Protein AF-A0A957IVG7-F1 (afdb_monomer_lite)

Structure (mmCIF, N/CA/C/O backbone):
data_AF-A0A957IVG7-F1
#
_entry.id   AF-A0A957IVG7-F1
#
loop_
_atom_site.group_PDB
_atom_site.id
_atom_site.type_symbol
_atom_site.label_atom_id
_atom_site.label_alt_id
_atom_site.label_comp_id
_atom_site.label_asym_id
_atom_site.label_entity_id
_atom_site.label_seq_id
_atom_site.pdbx_PDB_ins_code
_atom_site.Cartn_x
_atom_site.Cartn_y
_atom_site.Cartn_z
_atom_site.occupancy
_atom_site.B_iso_or_equiv
_atom_site.auth_seq_id
_atom_site.auth_comp_id
_atom_site.auth_asym_id
_atom_site.auth_atom_id
_atom_site.pdbx_PDB_model_num
ATOM 1 N N . MET A 1 1 ? 28.901 49.820 68.610 1.00 35.00 1 MET A N 1
ATOM 2 C CA . MET A 1 1 ? 27.852 50.268 67.668 1.00 35.00 1 MET A CA 1
ATOM 3 C C . MET A 1 1 ? 27.039 49.042 67.244 1.00 35.00 1 MET A C 1
ATOM 5 O O . MET A 1 1 ? 27.592 48.169 66.604 1.00 35.00 1 MET A O 1
ATOM 9 N N . ARG A 1 2 ? 25.798 48.962 67.757 1.00 32.66 2 ARG A N 1
ATOM 10 C CA . ARG A 1 2 ? 24.637 48.073 67.484 1.00 32.66 2 ARG A CA 1
ATOM 11 C C . ARG A 1 2 ? 24.812 46.578 67.113 1.00 32.66 2 ARG A C 1
ATOM 13 O O . ARG A 1 2 ? 25.245 46.220 66.030 1.00 32.66 2 ARG A O 1
ATOM 20 N N . VAL A 1 3 ? 24.283 45.747 68.019 1.00 34.03 3 VAL A N 1
ATOM 21 C CA . VAL A 1 3 ? 23.785 44.361 67.875 1.00 34.03 3 VAL A CA 1
ATOM 22 C C . VAL A 1 3 ? 22.553 44.309 66.951 1.00 34.03 3 VAL A C 1
ATOM 24 O O . VAL A 1 3 ? 21.752 45.237 67.027 1.00 34.03 3 VAL A O 1
ATOM 27 N N . LEU A 1 4 ? 22.345 43.225 66.179 1.00 26.59 4 LEU A N 1
ATOM 28 C CA . LEU A 1 4 ? 21.033 42.551 66.018 1.00 26.59 4 LEU A CA 1
ATOM 29 C C . LEU A 1 4 ? 21.149 41.193 65.282 1.00 26.59 4 LEU A C 1
ATOM 31 O O . LEU A 1 4 ? 21.690 41.115 64.184 1.00 26.59 4 LEU A O 1
ATOM 35 N N . ALA A 1 5 ? 20.602 40.130 65.882 1.00 37.56 5 ALA A N 1
ATOM 36 C CA . ALA A 1 5 ? 20.421 38.802 65.285 1.00 37.56 5 ALA A CA 1
ATOM 37 C C . ALA A 1 5 ? 19.159 38.755 64.398 1.00 37.56 5 ALA A C 1
ATOM 39 O O . ALA A 1 5 ? 18.157 39.380 64.752 1.00 37.56 5 ALA A O 1
ATOM 40 N N . LEU A 1 6 ? 19.153 37.966 63.311 1.00 28.28 6 LEU A N 1
ATOM 41 C CA . LEU A 1 6 ? 17.948 37.725 62.501 1.00 28.28 6 LEU A CA 1
ATOM 42 C C . LEU A 1 6 ? 17.566 36.236 62.446 1.00 28.28 6 LEU A C 1
ATOM 44 O O . LEU A 1 6 ? 18.402 35.351 62.284 1.00 28.28 6 LEU A O 1
ATOM 48 N N . ARG A 1 7 ? 16.269 35.997 62.655 1.00 36.50 7 ARG A N 1
ATOM 49 C CA . ARG A 1 7 ? 15.604 34.725 62.971 1.00 36.50 7 ARG A CA 1
ATOM 50 C C . ARG A 1 7 ? 15.321 33.886 61.714 1.00 36.50 7 ARG A C 1
ATOM 52 O O . ARG A 1 7 ? 15.121 34.433 60.636 1.00 36.50 7 ARG A O 1
ATOM 59 N N . LYS A 1 8 ? 15.219 32.557 61.876 1.00 33.34 8 LYS A N 1
ATOM 60 C CA . LYS A 1 8 ? 14.648 31.647 60.864 1.00 33.34 8 LYS A CA 1
ATOM 61 C C . LYS A 1 8 ? 13.175 31.994 60.633 1.00 33.34 8 LYS A C 1
ATOM 63 O O . LYS A 1 8 ? 12.371 31.857 61.552 1.00 33.34 8 LYS A O 1
ATOM 68 N N . THR A 1 9 ? 12.824 32.320 59.395 1.00 37.66 9 THR A N 1
ATOM 69 C CA . THR A 1 9 ? 11.434 32.408 58.936 1.00 37.66 9 THR A CA 1
ATOM 70 C C . THR A 1 9 ? 11.265 31.412 57.794 1.00 37.66 9 THR A C 1
ATOM 72 O O . THR A 1 9 ? 11.908 31.546 56.756 1.00 37.66 9 THR A O 1
ATOM 75 N N . LYS A 1 10 ? 10.443 30.374 57.990 1.00 37.12 10 LYS A N 1
ATOM 76 C CA . LYS A 1 10 ? 10.011 29.495 56.896 1.00 37.12 10 LYS A CA 1
ATOM 77 C C . LYS A 1 10 ? 9.044 30.300 56.028 1.00 37.12 10 LYS A C 1
ATOM 79 O O . LYS A 1 10 ? 7.976 30.662 56.512 1.00 37.12 10 LYS A O 1
ATOM 84 N N . GLN A 1 11 ? 9.419 30.596 54.787 1.00 41.03 11 GLN A N 1
ATOM 85 C CA . GLN A 1 11 ? 8.478 31.104 53.794 1.00 41.03 11 GLN A CA 1
ATOM 86 C C . GLN A 1 11 ? 7.996 29.945 52.931 1.00 41.03 11 GLN A C 1
ATOM 88 O O . GLN A 1 11 ? 8.744 29.371 52.145 1.00 41.03 11 GLN A O 1
ATOM 93 N N . THR A 1 12 ? 6.734 29.585 53.130 1.00 49.34 12 THR A N 1
ATOM 94 C CA . THR A 1 12 ? 5.954 28.757 52.217 1.00 49.34 12 THR A CA 1
ATOM 95 C C . THR A 1 12 ? 5.629 29.639 51.012 1.00 49.34 12 THR A C 1
ATOM 97 O O . THR A 1 12 ? 4.796 30.536 51.124 1.00 49.34 12 THR A O 1
ATOM 100 N N . ILE A 1 13 ? 6.328 29.450 49.891 1.00 52.75 13 ILE A N 1
ATOM 101 C CA . ILE A 1 13 ? 6.032 30.149 48.633 1.00 52.75 13 ILE A CA 1
ATOM 102 C C . ILE A 1 13 ? 5.248 29.199 47.733 1.00 52.75 13 ILE A C 1
ATOM 104 O O . ILE A 1 13 ? 5.601 28.033 47.566 1.00 52.75 13 ILE A O 1
ATOM 108 N N . GLY A 1 14 ? 4.124 29.726 47.256 1.00 37.84 14 GLY A N 1
ATOM 109 C CA . GLY A 1 14 ? 3.011 29.010 46.667 1.00 37.84 14 GLY A CA 1
ATOM 110 C C . GLY A 1 14 ? 3.291 28.351 45.319 1.00 37.84 14 GLY A C 1
ATOM 111 O O . GLY A 1 14 ? 4.048 28.837 44.483 1.00 37.84 14 GLY A O 1
ATOM 112 N N . LEU A 1 15 ? 2.566 27.252 45.131 1.00 47.12 15 LEU A N 1
ATOM 113 C CA . LEU A 1 15 ? 2.282 26.539 43.890 1.00 47.12 15 LEU A CA 1
ATOM 114 C C . LEU A 1 15 ? 1.481 27.417 42.911 1.00 47.12 15 LEU A C 1
ATOM 116 O O . LEU A 1 15 ? 0.287 27.211 42.745 1.00 47.12 15 LEU A O 1
ATOM 120 N N . ILE A 1 16 ? 2.103 28.399 42.257 1.00 48.44 16 ILE A N 1
ATOM 121 C CA . ILE A 1 16 ? 1.531 29.050 41.063 1.00 48.44 16 ILE A CA 1
ATOM 122 C C . ILE A 1 16 ? 2.689 29.411 40.126 1.00 48.44 16 ILE A C 1
ATOM 1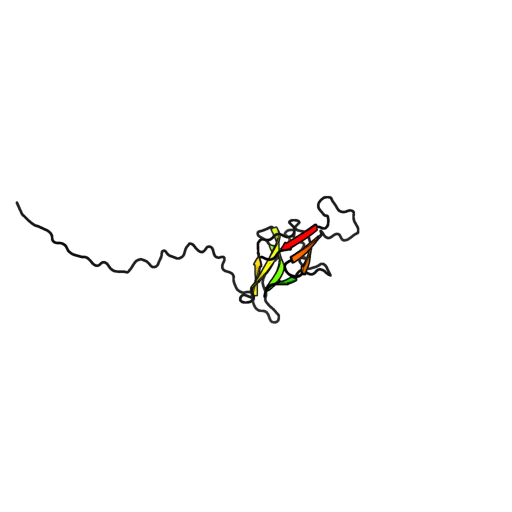24 O O . ILE A 1 16 ? 3.262 30.490 40.224 1.00 48.44 16 ILE A O 1
ATOM 128 N N . GLY A 1 17 ? 3.083 28.487 39.246 1.00 37.19 17 GLY A N 1
ATOM 129 C CA . GLY A 1 17 ? 4.153 28.768 38.280 1.00 37.19 17 GLY A CA 1
ATOM 130 C C . GLY A 1 17 ? 4.746 27.577 37.533 1.00 37.19 17 GLY A C 1
ATOM 131 O O . GLY A 1 17 ? 5.887 27.665 37.097 1.00 37.19 17 GLY A O 1
ATOM 132 N N . LEU A 1 18 ? 4.026 26.458 37.387 1.00 41.78 18 LEU A N 1
ATOM 133 C CA . LEU A 1 18 ? 4.525 25.307 36.626 1.00 41.78 18 LEU A CA 1
ATOM 134 C C . LEU A 1 18 ? 3.401 24.588 35.859 1.00 41.78 18 LEU A C 1
ATOM 136 O O . LEU A 1 18 ? 3.125 23.420 36.094 1.00 41.78 18 LEU A O 1
ATOM 140 N N . LEU A 1 19 ? 2.720 25.295 34.953 1.00 41.44 19 LEU A N 1
ATOM 141 C CA . LEU A 1 19 ? 1.752 24.686 34.020 1.00 41.44 19 LEU A CA 1
ATOM 142 C C . LEU A 1 19 ? 1.969 25.093 32.551 1.00 41.44 19 LEU A C 1
ATOM 144 O O . LEU A 1 19 ? 1.082 24.914 31.727 1.00 41.44 19 LEU A O 1
ATOM 148 N N . LEU A 1 20 ? 3.149 25.614 32.192 1.00 45.62 20 LEU A N 1
AT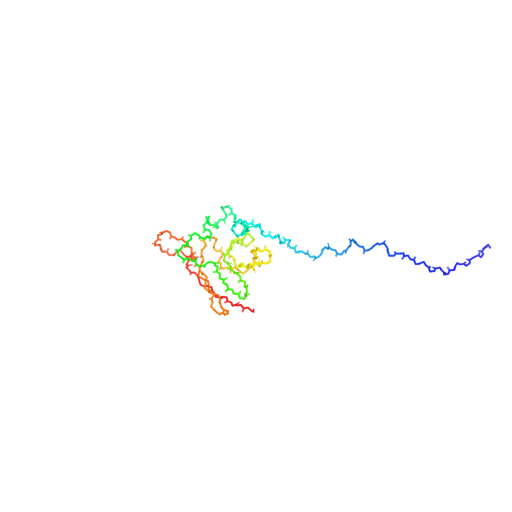OM 149 C CA . LEU A 1 20 ? 3.436 26.098 30.828 1.00 45.62 20 LEU A CA 1
ATOM 150 C C . LEU A 1 20 ? 4.711 25.518 30.188 1.00 45.62 20 LEU A C 1
ATOM 152 O O . LEU A 1 20 ? 5.199 26.059 29.205 1.00 45.62 20 LEU A O 1
ATOM 156 N N . ALA A 1 21 ? 5.258 24.412 30.703 1.00 45.12 21 ALA A N 1
ATOM 157 C CA . ALA A 1 21 ? 6.524 23.855 30.201 1.00 45.12 21 ALA A CA 1
ATOM 158 C C . ALA A 1 21 ? 6.507 22.328 30.006 1.00 45.12 21 ALA A C 1
ATOM 160 O O . ALA A 1 21 ? 7.525 21.668 30.187 1.00 45.12 21 ALA A O 1
ATOM 161 N N . GLY A 1 22 ? 5.347 21.751 29.672 1.00 44.00 22 GLY A N 1
ATOM 162 C CA . GLY A 1 22 ? 5.167 20.294 29.626 1.00 44.00 22 GLY A CA 1
ATOM 163 C C . GLY A 1 22 ? 4.497 19.738 28.373 1.00 44.00 22 GLY A C 1
ATOM 164 O O . GLY A 1 22 ? 3.985 18.633 28.440 1.00 44.00 22 GLY A O 1
ATOM 165 N N . TRP A 1 23 ? 4.447 20.476 27.262 1.00 50.72 23 TRP A N 1
ATOM 166 C CA . TRP A 1 23 ? 3.861 19.998 26.000 1.00 50.72 23 TRP A CA 1
ATOM 167 C C . TRP A 1 23 ? 4.682 20.508 24.811 1.00 50.72 23 TRP A C 1
ATOM 169 O O . TRP A 1 23 ? 4.241 21.376 24.068 1.00 50.72 23 TRP A O 1
ATOM 179 N N . LEU A 1 24 ? 5.918 20.029 24.647 1.00 46.78 24 LEU A N 1
ATOM 180 C CA . LEU A 1 24 ? 6.675 20.305 23.416 1.00 46.78 24 LEU A CA 1
ATOM 181 C C . LEU A 1 24 ? 7.592 19.157 22.980 1.00 46.78 24 LEU A C 1
ATOM 183 O O . LEU A 1 24 ? 8.623 19.398 22.365 1.00 46.78 24 LEU A O 1
ATOM 187 N N . LEU A 1 25 ? 7.243 17.904 23.293 1.00 48.41 25 LEU A N 1
ATOM 188 C CA . LEU A 1 25 ? 8.042 16.745 22.861 1.00 48.41 25 LEU A CA 1
ATOM 189 C C . LEU A 1 25 ? 7.245 15.595 22.235 1.00 48.41 25 LEU A C 1
ATOM 191 O O . LEU A 1 25 ? 7.822 14.555 21.935 1.00 48.41 25 LEU A O 1
ATOM 195 N N . THR A 1 26 ? 5.959 15.771 21.935 1.00 47.50 26 THR A N 1
ATOM 196 C CA . THR A 1 26 ? 5.263 14.848 21.030 1.00 47.50 26 THR A CA 1
ATOM 197 C C . THR A 1 26 ? 5.207 15.474 19.646 1.00 47.50 26 THR A C 1
ATOM 199 O O . THR A 1 26 ? 4.275 16.209 19.332 1.00 47.50 26 THR A O 1
ATOM 202 N N . GLY A 1 27 ? 6.200 15.172 18.809 1.00 46.22 27 GLY A N 1
ATOM 203 C CA . GLY A 1 27 ? 6.161 15.394 17.357 1.00 46.22 27 GLY A CA 1
ATOM 204 C C . GLY A 1 27 ? 5.118 14.514 16.656 1.00 46.22 27 GLY A C 1
ATOM 205 O O . GLY A 1 27 ? 5.396 13.946 15.606 1.00 46.22 27 GLY A O 1
ATOM 206 N N . GLY A 1 28 ? 3.943 14.339 17.263 1.00 48.47 28 GLY A N 1
ATOM 207 C CA . GLY A 1 28 ? 2.828 13.647 16.648 1.00 48.47 28 GLY A CA 1
ATOM 208 C C . GLY A 1 28 ? 2.287 14.522 15.531 1.00 48.47 28 GLY A C 1
ATOM 209 O O . GLY A 1 28 ? 1.801 15.624 15.780 1.00 48.47 28 GLY A O 1
ATOM 210 N N . THR A 1 29 ? 2.376 14.045 14.295 1.00 54.94 29 THR A N 1
ATOM 211 C CA . THR A 1 29 ? 1.569 14.586 13.205 1.00 54.94 29 THR A CA 1
ATOM 212 C C . THR A 1 29 ? 0.106 14.460 13.612 1.00 54.94 29 THR A C 1
ATOM 214 O O . THR A 1 29 ? -0.352 13.354 13.901 1.00 54.94 29 THR A O 1
ATOM 217 N N . ALA A 1 30 ? -0.622 15.576 13.675 1.00 58.44 30 ALA A N 1
ATOM 218 C CA . ALA A 1 30 ? -2.065 15.530 13.861 1.00 58.44 30 ALA A CA 1
ATOM 219 C C . ALA A 1 30 ? -2.668 14.746 12.685 1.00 58.44 30 ALA A C 1
ATOM 221 O O . ALA A 1 30 ? -2.599 15.194 11.541 1.00 58.44 30 ALA A O 1
ATOM 222 N N . VAL A 1 31 ? -3.200 13.556 12.962 1.00 62.66 31 VAL A N 1
ATOM 223 C CA . VAL A 1 31 ? -3.972 12.785 11.986 1.00 62.66 31 VAL A CA 1
ATOM 224 C C . VAL A 1 31 ? -5.405 13.291 12.080 1.00 62.66 31 VAL A C 1
ATOM 226 O O . VAL A 1 31 ? -6.081 13.080 13.087 1.00 62.66 31 VAL A O 1
ATOM 229 N N . PHE A 1 32 ? -5.847 14.029 11.067 1.00 77.38 32 PHE A N 1
ATOM 230 C CA . PHE A 1 32 ? -7.240 14.456 10.963 1.00 77.38 32 PHE A CA 1
ATOM 231 C C . PHE A 1 32 ? -8.077 13.294 10.447 1.00 77.38 32 PHE A C 1
ATOM 233 O O . PHE A 1 32 ? -7.661 12.638 9.501 1.00 77.38 32 PHE A O 1
ATOM 240 N N . ALA A 1 33 ? -9.245 13.055 11.045 1.00 86.69 33 ALA A N 1
ATOM 241 C CA . ALA A 1 33 ? -10.184 12.069 10.523 1.00 86.69 33 ALA A CA 1
ATOM 242 C C . ALA A 1 33 ? -10.577 12.401 9.075 1.00 86.69 33 ALA A C 1
ATOM 244 O O . ALA A 1 33 ? -10.664 13.574 8.696 1.00 86.69 33 ALA A O 1
ATOM 245 N N . ALA A 1 34 ? -10.828 11.363 8.283 1.00 91.75 34 ALA A N 1
ATOM 246 C CA . ALA A 1 34 ? -11.287 11.515 6.915 1.00 91.75 34 ALA A CA 1
ATOM 247 C C . ALA A 1 34 ? -12.660 12.192 6.863 1.00 91.75 34 ALA A C 1
ATOM 249 O O . ALA A 1 34 ? -13.461 12.105 7.797 1.00 91.75 34 ALA A O 1
ATOM 250 N N . THR A 1 35 ? -12.948 12.862 5.748 1.00 92.50 35 THR A N 1
ATOM 251 C CA . THR A 1 35 ? -14.222 13.566 5.572 1.00 92.50 35 THR A CA 1
ATOM 252 C C . THR A 1 35 ? -15.295 12.572 5.124 1.00 92.50 35 THR A C 1
ATOM 254 O O . THR A 1 35 ? -15.152 12.001 4.045 1.00 92.50 35 THR A O 1
ATOM 257 N N . PRO A 1 36 ? -16.376 12.342 5.888 1.00 92.62 36 PRO A N 1
ATOM 258 C CA . PRO A 1 36 ? -17.446 11.445 5.457 1.00 92.62 36 PRO A CA 1
ATOM 259 C C . PRO A 1 36 ? -18.149 11.978 4.201 1.00 92.62 36 PRO A C 1
ATOM 261 O O . PRO A 1 36 ? -18.392 13.180 4.085 1.00 92.62 36 PRO A O 1
ATOM 264 N N . LEU A 1 37 ? 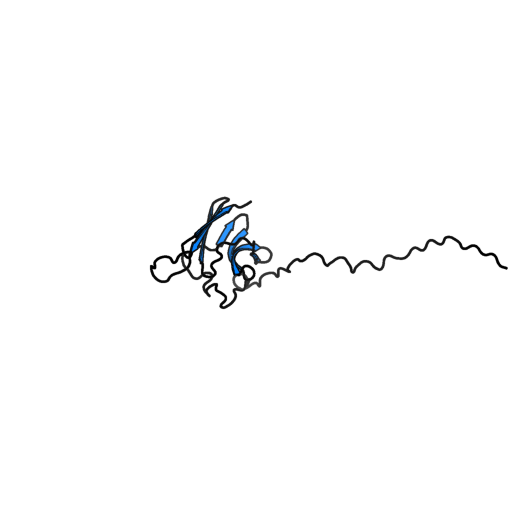-18.502 11.082 3.282 1.00 92.69 37 LEU A N 1
ATOM 265 C CA . LEU A 1 37 ? -19.323 11.355 2.100 1.00 92.69 37 LEU A CA 1
ATOM 266 C C . LEU A 1 37 ? -20.634 10.555 2.172 1.00 92.69 37 LEU A C 1
ATOM 268 O O . LEU A 1 37 ? -20.810 9.720 3.055 1.00 92.69 37 LEU A O 1
ATOM 272 N N . ASP A 1 38 ? -21.539 10.776 1.212 1.00 93.81 38 ASP A N 1
ATOM 273 C CA . ASP A 1 38 ? -22.766 9.971 1.062 1.00 93.81 38 ASP A CA 1
ATOM 274 C C . ASP A 1 38 ? -22.453 8.468 0.912 1.00 93.81 38 ASP A C 1
ATOM 276 O O . ASP A 1 38 ? -23.122 7.612 1.485 1.00 93.81 38 ASP A O 1
ATOM 280 N N . ALA A 1 39 ? -21.354 8.152 0.218 1.00 90.31 39 ALA A N 1
ATOM 281 C CA . ALA A 1 39 ? -20.771 6.820 0.170 1.00 90.31 39 ALA A CA 1
ATOM 282 C C . ALA A 1 39 ? -19.262 6.885 0.451 1.00 90.31 39 ALA A C 1
ATOM 284 O O . ALA A 1 39 ? -18.479 7.351 -0.379 1.00 90.31 39 ALA A O 1
ATOM 285 N N . GLY A 1 40 ? -18.857 6.375 1.615 1.00 90.38 40 GLY A N 1
ATOM 286 C CA . GLY A 1 40 ? -17.455 6.255 2.013 1.00 90.38 40 GLY A CA 1
ATOM 287 C C . GLY A 1 40 ? -16.873 7.525 2.633 1.00 90.38 40 GLY A C 1
ATOM 288 O O . GLY A 1 40 ? -17.587 8.355 3.191 1.00 90.38 40 GLY A O 1
ATOM 289 N N . PHE A 1 41 ? -15.550 7.646 2.561 1.00 92.31 41 PHE A N 1
ATOM 290 C CA . PHE A 1 41 ? -14.792 8.730 3.176 1.00 92.31 41 PHE A CA 1
ATOM 291 C C . PHE A 1 41 ? -13.830 9.322 2.152 1.00 92.31 41 PHE A C 1
ATOM 293 O O . PHE A 1 41 ? -13.120 8.596 1.456 1.00 92.31 41 PHE A O 1
ATOM 300 N N . PHE A 1 42 ? -13.819 10.647 2.057 1.00 87.19 42 PHE A N 1
ATOM 301 C CA . PHE A 1 42 ? -12.801 11.381 1.334 1.00 87.19 42 PHE A CA 1
ATOM 302 C C . PHE A 1 42 ? -11.560 11.500 2.216 1.00 87.19 42 PHE A C 1
ATOM 304 O O . PHE A 1 42 ? -11.551 12.209 3.227 1.00 87.19 42 PHE A O 1
ATOM 311 N N . ASP A 1 43 ? -10.521 10.793 1.800 1.00 82.44 43 ASP A N 1
ATOM 312 C CA . ASP A 1 43 ? -9.173 10.860 2.340 1.00 82.44 43 ASP A CA 1
ATOM 313 C C . ASP A 1 43 ? -8.172 10.753 1.187 1.00 82.44 43 ASP A C 1
ATOM 315 O O . ASP A 1 43 ? -8.509 10.283 0.098 1.00 82.44 43 ASP A O 1
ATOM 319 N N . PHE A 1 44 ? -6.927 11.115 1.483 1.00 75.62 44 PHE A N 1
ATOM 320 C CA . PHE A 1 44 ? -5.759 10.947 0.636 1.00 75.62 44 PHE A CA 1
ATOM 321 C C . PHE A 1 44 ? -5.713 11.900 -0.565 1.00 75.62 44 PHE A C 1
ATOM 323 O O . PHE A 1 44 ? -6.681 12.128 -1.284 1.00 75.62 44 PHE A O 1
ATOM 330 N N . THR A 1 45 ? -4.542 12.489 -0.804 1.00 74.69 45 THR A N 1
ATOM 331 C CA . THR A 1 45 ? -4.305 13.356 -1.965 1.00 74.69 45 THR A CA 1
ATOM 332 C C . THR A 1 45 ? -3.176 12.778 -2.792 1.00 74.69 45 THR A C 1
ATOM 334 O O . THR A 1 45 ? -2.069 12.570 -2.297 1.00 74.69 45 THR A O 1
ATOM 337 N N . TYR A 1 46 ? -3.454 12.562 -4.073 1.00 73.31 46 TYR A N 1
ATOM 338 C CA . TYR A 1 46 ? -2.442 12.184 -5.044 1.00 73.31 46 TYR A CA 1
ATOM 339 C C . TYR A 1 46 ? -1.913 13.452 -5.717 1.00 73.31 46 TYR A C 1
ATOM 341 O O . TYR A 1 46 ? -2.707 14.256 -6.212 1.00 73.31 46 TYR A O 1
ATOM 349 N N . PRO A 1 47 ? -0.595 13.679 -5.728 1.00 63.97 47 PRO A N 1
ATOM 350 C CA . PRO A 1 47 ? -0.032 14.831 -6.412 1.00 63.97 47 PRO A CA 1
ATOM 351 C C . PRO A 1 47 ? -0.333 14.775 -7.916 1.00 63.97 47 PRO A C 1
ATOM 353 O O . PRO A 1 47 ? -0.096 13.772 -8.588 1.00 63.97 47 PRO A O 1
ATOM 356 N N . SER A 1 48 ? -0.837 15.881 -8.463 1.00 59.56 48 SER A N 1
ATOM 357 C CA . SER A 1 48 ? -1.008 16.035 -9.905 1.0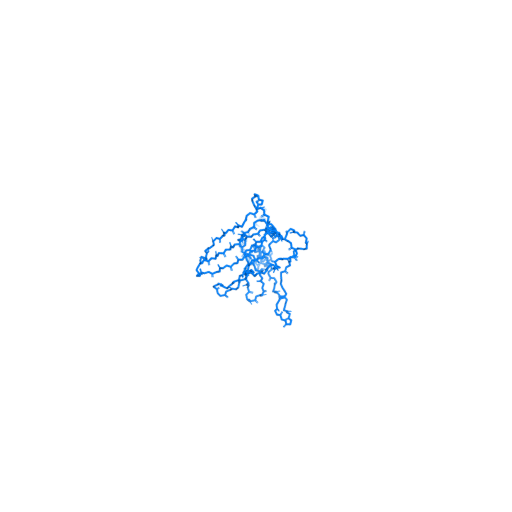0 59.56 48 SER A CA 1
ATOM 358 C C . SER A 1 48 ? 0.361 16.143 -10.583 1.00 59.56 48 SER A C 1
ATOM 360 O O . SER A 1 48 ? 1.141 17.037 -10.256 1.00 59.56 48 SER A O 1
ATOM 362 N N . GLY A 1 49 ? 0.653 15.265 -11.544 1.00 54.34 49 GLY A N 1
ATOM 363 C CA . GLY A 1 49 ? 1.815 15.404 -12.431 1.00 54.34 49 GLY A CA 1
ATOM 364 C C . GLY A 1 49 ? 3.179 15.022 -11.842 1.00 54.34 49 GLY A C 1
ATOM 365 O O . GLY A 1 49 ? 4.192 15.239 -12.501 1.00 54.34 49 GLY A O 1
ATOM 366 N N . THR A 1 50 ? 3.259 14.425 -10.648 1.00 49.69 50 THR A N 1
ATOM 367 C CA . THR A 1 50 ? 4.546 13.979 -10.079 1.00 49.69 50 THR A CA 1
ATOM 368 C C . THR A 1 50 ? 4.837 12.509 -10.369 1.00 49.69 50 THR A C 1
ATOM 370 O O . THR A 1 50 ? 4.870 11.717 -9.441 1.00 49.69 50 THR A O 1
ATOM 373 N N . GLY A 1 51 ? 5.095 12.118 -11.617 1.00 48.44 51 GLY A N 1
ATOM 374 C CA . GLY A 1 51 ? 5.728 10.825 -11.961 1.00 48.44 51 GLY A CA 1
ATOM 375 C C . GLY A 1 51 ? 4.951 9.528 -11.657 1.00 48.44 51 GLY A C 1
ATOM 376 O O . GLY A 1 51 ? 5.108 8.567 -12.401 1.00 48.44 51 GLY A O 1
ATOM 377 N N . GLY A 1 52 ? 4.100 9.494 -10.631 1.00 51.94 52 GLY A N 1
ATOM 378 C CA . GLY A 1 52 ? 2.951 8.621 -10.518 1.00 51.94 52 GLY A CA 1
ATOM 379 C C . GLY A 1 52 ? 1.963 9.102 -11.558 1.00 51.94 52 GLY A C 1
ATOM 380 O O . GLY A 1 52 ? 1.342 10.155 -11.410 1.00 51.94 52 GLY A O 1
ATOM 381 N N . ASN A 1 53 ? 1.923 8.384 -12.674 1.00 52.31 53 ASN A N 1
ATOM 382 C CA . ASN A 1 53 ? 0.949 8.559 -13.739 1.00 52.31 53 ASN A CA 1
ATOM 383 C C . ASN A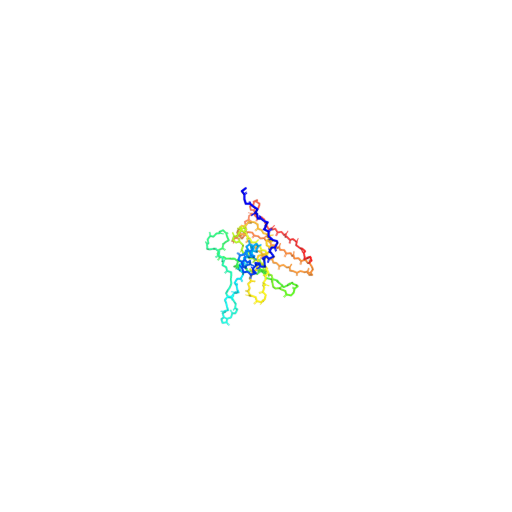 1 53 ? -0.444 8.810 -13.120 1.00 52.31 53 ASN A C 1
ATOM 385 O O . ASN A 1 53 ? -0.742 8.221 -12.081 1.00 52.31 53 ASN A O 1
ATOM 389 N N . GLY A 1 54 ? -1.274 9.684 -13.708 1.00 54.00 54 GLY A N 1
ATOM 390 C CA . GLY A 1 54 ? -2.605 10.099 -13.205 1.00 54.00 54 GLY A CA 1
ATOM 391 C C . GLY A 1 54 ? -3.657 8.978 -13.231 1.00 54.00 54 GLY A C 1
ATOM 392 O O . GLY A 1 54 ? -4.778 9.149 -13.689 1.00 54.00 54 GLY A O 1
ATOM 393 N N . SER A 1 55 ? -3.238 7.790 -12.835 1.00 65.62 55 SER A N 1
ATOM 394 C CA . SER A 1 55 ? -3.741 6.464 -13.142 1.00 65.62 55 SER A CA 1
ATOM 395 C C . SER A 1 55 ? -3.278 5.499 -12.040 1.00 65.62 55 SER A C 1
ATOM 397 O O . SER A 1 55 ? -2.957 4.346 -12.299 1.00 65.62 55 SER A O 1
ATOM 399 N N . THR A 1 56 ? -3.231 5.981 -10.792 1.00 65.88 56 THR A N 1
ATOM 400 C CA . THR A 1 56 ? -2.754 5.256 -9.597 1.00 65.88 56 THR A CA 1
ATOM 401 C C . THR A 1 56 ? -3.472 3.920 -9.368 1.00 65.88 56 THR A C 1
ATOM 403 O O . THR A 1 56 ? -2.920 3.012 -8.750 1.00 65.88 56 THR A O 1
ATOM 406 N N . THR A 1 57 ? -4.684 3.769 -9.906 1.00 69.31 57 THR A N 1
ATOM 407 C CA . THR A 1 57 ? -5.488 2.537 -9.879 1.00 69.31 57 THR A CA 1
ATOM 408 C C . THR A 1 57 ? -6.001 2.114 -11.265 1.00 69.31 57 THR A C 1
ATOM 410 O O . THR A 1 57 ? -6.955 1.344 -11.350 1.00 69.31 57 THR A O 1
ATOM 413 N N . ALA A 1 58 ? -5.427 2.633 -12.358 1.00 64.69 58 ALA A N 1
ATOM 414 C CA . ALA A 1 58 ? -6.059 2.549 -13.680 1.00 64.69 58 ALA A CA 1
ATOM 415 C C . ALA A 1 58 ? -6.040 1.158 -14.331 1.00 64.69 58 ALA A C 1
ATOM 417 O O . ALA A 1 58 ? -6.979 0.837 -15.062 1.00 64.69 58 ALA A O 1
ATOM 418 N N . GLU A 1 59 ? -5.011 0.342 -14.086 1.00 67.75 59 GLU A N 1
ATOM 419 C CA . GLU A 1 59 ? -4.874 -0.955 -14.759 1.00 67.75 59 GLU A CA 1
ATOM 420 C C . GLU A 1 59 ? -5.749 -2.042 -14.132 1.00 67.75 59 GLU A C 1
ATOM 422 O O . GLU A 1 59 ? -5.874 -2.170 -12.909 1.00 67.75 59 GLU A O 1
ATOM 427 N N . LYS A 1 60 ? -6.367 -2.842 -15.007 1.00 65.06 60 LYS A N 1
ATOM 428 C CA . LYS A 1 60 ? -7.254 -3.949 -14.643 1.00 65.06 60 LYS A CA 1
ATOM 429 C C . LYS A 1 60 ? -6.813 -5.242 -15.339 1.00 65.06 60 LYS A C 1
ATOM 431 O O . LYS A 1 60 ? -6.504 -5.184 -16.528 1.00 65.06 60 LYS A O 1
ATOM 436 N N . PRO A 1 61 ? -6.909 -6.411 -14.674 1.00 74.88 61 PRO A N 1
ATOM 437 C CA . PRO A 1 61 ? -7.341 -6.623 -13.287 1.00 74.88 61 PRO A CA 1
ATOM 438 C C . PRO A 1 61 ? -6.148 -6.718 -12.314 1.00 74.88 61 PRO A C 1
ATOM 440 O O . PRO A 1 61 ? -5.486 -7.746 -12.269 1.00 74.88 61 PRO A O 1
ATOM 443 N N . GLU A 1 62 ? -5.904 -5.683 -11.503 1.00 83.44 62 GLU A N 1
ATOM 444 C CA . GLU A 1 62 ? -4.872 -5.695 -10.449 1.00 83.44 62 GLU A CA 1
ATOM 445 C C . GLU A 1 62 ? -5.496 -5.410 -9.077 1.00 83.44 62 GLU A C 1
ATOM 447 O O . GLU A 1 62 ? -6.226 -4.427 -8.908 1.00 83.44 62 GLU A O 1
ATOM 452 N N . SER A 1 63 ? -5.182 -6.233 -8.079 1.00 90.31 63 SER A N 1
ATOM 453 C CA . SER A 1 63 ? -5.602 -6.037 -6.692 1.00 90.31 63 SER A CA 1
ATOM 454 C C . SER A 1 63 ? -4.612 -5.126 -5.975 1.00 90.31 63 SER A C 1
ATOM 456 O O . SER A 1 63 ? -3.433 -5.428 -5.853 1.00 90.31 63 SER A O 1
ATOM 458 N N . LYS A 1 64 ? -5.085 -3.988 -5.466 1.00 89.62 64 LYS A N 1
ATOM 459 C CA . LYS A 1 64 ? -4.250 -3.026 -4.713 1.00 89.62 64 LYS A CA 1
ATOM 460 C C . LYS A 1 64 ? -4.631 -2.912 -3.249 1.00 89.62 64 LYS A C 1
ATOM 462 O O . LYS A 1 64 ? -3.979 -2.174 -2.518 1.00 89.62 64 LYS A O 1
ATOM 467 N N . LEU A 1 65 ? -5.681 -3.620 -2.843 1.00 93.44 65 LEU A N 1
ATOM 468 C CA . LEU A 1 65 ? -6.196 -3.673 -1.485 1.00 93.44 65 LEU A CA 1
ATOM 469 C C . LEU A 1 65 ? -6.250 -5.121 -1.024 1.00 93.44 65 LEU A C 1
ATOM 471 O O . LEU A 1 65 ? -6.605 -6.010 -1.795 1.00 93.44 65 LEU A O 1
ATOM 475 N N . TRP A 1 66 ? -5.950 -5.341 0.247 1.00 95.81 66 TRP A N 1
ATOM 476 C CA . TRP A 1 66 ? -6.084 -6.643 0.883 1.00 95.81 66 TRP A CA 1
ATOM 477 C C . TRP A 1 66 ? -6.435 -6.469 2.361 1.00 95.81 66 TRP A C 1
ATOM 479 O O . TRP A 1 66 ? -6.227 -5.405 2.951 1.00 95.81 66 TRP A O 1
ATOM 489 N N . TYR A 1 67 ? -6.992 -7.516 2.962 1.00 95.00 67 TYR A N 1
ATOM 490 C CA . TYR A 1 67 ? -7.352 -7.529 4.375 1.00 95.00 67 TYR A CA 1
ATOM 491 C C . TYR A 1 67 ? -6.391 -8.431 5.143 1.00 95.00 67 TYR A C 1
ATOM 493 O O . TYR A 1 67 ? -6.148 -9.566 4.737 1.00 95.00 67 TYR A O 1
ATOM 501 N N . HIS A 1 68 ? -5.840 -7.931 6.246 1.00 95.06 68 HIS A N 1
ATOM 502 C CA . HIS A 1 68 ? -4.970 -8.706 7.125 1.00 95.06 68 HIS A CA 1
ATOM 503 C C . HIS A 1 68 ? -5.035 -8.146 8.548 1.00 95.06 68 HIS A C 1
ATOM 505 O O . HIS A 1 68 ? -4.941 -6.931 8.741 1.00 95.06 68 HIS A O 1
ATOM 511 N N . ASP A 1 69 ? -5.178 -9.033 9.535 1.00 92.56 69 ASP A N 1
ATOM 512 C CA . ASP A 1 69 ? -5.184 -8.705 10.969 1.00 92.56 69 ASP A CA 1
ATOM 513 C C . ASP A 1 69 ? -6.127 -7.540 11.340 1.00 92.56 69 ASP A C 1
ATOM 515 O O . ASP A 1 69 ? -5.726 -6.446 11.749 1.00 92.56 69 ASP A O 1
ATOM 519 N N . GLY A 1 70 ? -7.424 -7.732 11.087 1.00 92.75 70 GLY A N 1
ATOM 520 C CA . GLY A 1 70 ? -8.456 -6.766 11.476 1.00 92.75 70 GLY A CA 1
ATOM 521 C C . GLY A 1 70 ? -8.530 -5.502 10.609 1.00 92.75 70 GLY A C 1
ATOM 522 O O . GLY A 1 70 ? -9.452 -4.701 10.769 1.00 92.75 70 GLY A O 1
ATOM 523 N N . SER A 1 71 ? -7.591 -5.306 9.683 1.00 94.75 71 SER A N 1
ATOM 524 C CA . SER A 1 71 ? -7.382 -4.021 9.014 1.00 94.75 71 SER A CA 1
ATOM 525 C C . SER A 1 71 ? -7.331 -4.166 7.498 1.00 94.75 71 SER A C 1
ATOM 527 O O . SER A 1 71 ? -6.838 -5.166 6.971 1.00 94.75 71 SER A O 1
ATOM 529 N N . TRP A 1 72 ? -7.805 -3.138 6.794 1.00 96.06 72 TRP A N 1
ATOM 530 C CA . TRP A 1 72 ? -7.528 -2.989 5.369 1.00 96.06 72 TRP A CA 1
ATOM 531 C C . TRP A 1 72 ? -6.144 -2.395 5.160 1.00 96.06 72 TRP A C 1
ATOM 533 O O . TRP A 1 72 ? -5.700 -1.514 5.898 1.00 96.06 72 TRP A O 1
ATOM 543 N N . TRP A 1 73 ? -5.491 -2.876 4.117 1.00 96.62 73 TRP A N 1
ATOM 544 C CA . TRP A 1 73 ? -4.185 -2.432 3.674 1.00 96.62 73 TRP A CA 1
ATOM 545 C C . TRP A 1 73 ? -4.233 -2.141 2.180 1.00 96.62 73 TRP A C 1
ATOM 547 O O . TRP A 1 73 ? -5.102 -2.659 1.473 1.00 96.62 73 TRP A O 1
ATOM 557 N N . GLY A 1 74 ? -3.307 -1.315 1.706 1.00 94.06 74 GLY A N 1
ATOM 558 C CA . GLY A 1 74 ? -3.275 -0.934 0.305 1.00 94.06 74 GLY A CA 1
ATOM 559 C C . GLY A 1 74 ? -1.920 -0.471 -0.199 1.00 94.06 74 GLY A C 1
ATOM 560 O O . GLY A 1 74 ? -1.077 -0.009 0.570 1.00 94.06 74 GLY A O 1
ATOM 561 N N . VAL A 1 75 ? -1.735 -0.574 -1.513 1.00 92.19 75 VAL A N 1
ATOM 562 C CA . VAL A 1 75 ? -0.634 0.068 -2.239 1.00 92.19 75 VAL A CA 1
ATOM 563 C C . VAL A 1 75 ? -1.061 1.487 -2.596 1.00 92.19 75 VAL A C 1
ATOM 565 O O . VAL A 1 75 ? -2.010 1.675 -3.358 1.00 92.19 75 VAL A O 1
ATOM 568 N N . MET A 1 76 ? -0.384 2.495 -2.047 1.00 89.31 76 MET A N 1
ATOM 569 C CA . MET A 1 76 ? -0.728 3.903 -2.273 1.00 89.31 76 MET A CA 1
ATOM 570 C C . MET A 1 76 ? 0.527 4.749 -2.490 1.00 89.31 76 MET A C 1
ATOM 572 O O . MET A 1 76 ? 1.630 4.376 -2.100 1.00 89.31 76 MET A O 1
ATOM 576 N N . TRP A 1 77 ? 0.362 5.891 -3.156 1.00 86.94 77 TRP A N 1
ATOM 577 C CA . TRP A 1 77 ? 1.459 6.817 -3.422 1.00 86.94 77 TRP A CA 1
ATOM 578 C C . TRP A 1 77 ? 1.862 7.573 -2.155 1.00 86.94 77 TRP A C 1
ATOM 580 O O . TRP A 1 77 ? 1.027 8.228 -1.535 1.00 86.94 77 TRP A O 1
ATOM 590 N N . SER A 1 78 ? 3.151 7.583 -1.825 1.00 86.19 78 SER A N 1
ATOM 591 C CA . SER A 1 78 ? 3.700 8.434 -0.773 1.00 86.19 78 SER A CA 1
ATOM 592 C C . SER A 1 78 ? 4.427 9.632 -1.375 1.00 86.19 78 SER A C 1
ATOM 594 O O . SER A 1 78 ? 5.449 9.495 -2.045 1.00 86.19 78 SER A O 1
ATOM 596 N N . THR A 1 79 ? 3.947 10.840 -1.078 1.00 83.31 79 THR A N 1
ATOM 597 C CA . THR A 1 79 ? 4.609 12.090 -1.491 1.00 83.31 79 THR A CA 1
ATOM 598 C C . THR A 1 79 ? 5.983 12.258 -0.847 1.00 83.31 79 THR A C 1
ATOM 600 O O . THR A 1 79 ? 6.910 12.720 -1.506 1.00 83.31 79 THR A O 1
ATOM 603 N N . SER A 1 80 ? 6.134 11.846 0.415 1.00 83.38 80 SER A N 1
ATOM 604 C CA . SER A 1 80 ? 7.401 11.907 1.147 1.00 83.38 80 SER A CA 1
ATOM 605 C C . SER A 1 80 ? 8.436 10.911 0.626 1.00 83.38 80 SER A C 1
ATOM 607 O O . SER A 1 80 ? 9.613 11.251 0.559 1.00 83.38 80 SER A O 1
ATOM 609 N N . ALA A 1 81 ? 8.014 9.695 0.257 1.00 84.56 81 ALA A N 1
ATOM 610 C CA . ALA A 1 81 ? 8.906 8.677 -0.301 1.00 84.56 81 ALA A CA 1
ATOM 611 C C . ALA A 1 81 ? 9.114 8.836 -1.816 1.00 84.56 81 ALA A C 1
ATOM 613 O O . ALA A 1 81 ? 10.084 8.314 -2.358 1.00 84.56 81 ALA A O 1
ATOM 614 N N . ASN A 1 82 ? 8.236 9.589 -2.491 1.00 83.44 82 ASN A N 1
ATOM 615 C CA . ASN A 1 82 ? 8.229 9.770 -3.943 1.00 83.44 82 ASN A CA 1
ATOM 616 C C . ASN A 1 82 ? 8.128 8.432 -4.702 1.00 83.44 82 ASN A C 1
ATOM 618 O O . ASN A 1 82 ? 8.743 8.270 -5.758 1.00 83.44 82 ASN A O 1
ATOM 622 N N . SER A 1 83 ? 7.385 7.486 -4.124 1.00 85.31 83 SER A N 1
ATOM 623 C CA . SER A 1 83 ? 7.223 6.099 -4.568 1.00 85.31 83 SER A CA 1
ATOM 624 C C . SER A 1 83 ? 5.919 5.498 -4.023 1.00 85.31 83 SER A C 1
ATOM 626 O O . SER A 1 83 ? 5.236 6.116 -3.196 1.00 85.31 83 SER A O 1
ATOM 628 N N . TYR A 1 84 ? 5.562 4.293 -4.481 1.00 88.31 84 TYR A N 1
ATOM 629 C CA . TYR A 1 84 ? 4.447 3.534 -3.911 1.00 88.31 84 TYR A CA 1
ATOM 630 C C . TYR A 1 84 ? 4.878 2.779 -2.651 1.00 88.31 84 TYR A C 1
ATOM 632 O O . TYR A 1 84 ? 5.893 2.075 -2.624 1.00 88.31 84 TYR A O 1
ATOM 640 N N . THR A 1 85 ? 4.068 2.909 -1.605 1.00 92.00 85 THR A N 1
ATOM 641 C CA . THR A 1 85 ? 4.293 2.314 -0.287 1.00 92.00 85 THR A CA 1
ATOM 642 C C . THR A 1 85 ? 3.065 1.546 0.187 1.00 92.00 85 THR A C 1
ATOM 644 O O . THR A 1 85 ? 1.957 1.717 -0.328 1.00 92.00 85 THR A O 1
ATOM 647 N N . ILE A 1 86 ? 3.253 0.702 1.201 1.00 94.88 86 ILE A N 1
ATOM 648 C CA . ILE A 1 86 ? 2.160 0.021 1.897 1.00 94.88 86 ILE A CA 1
ATOM 649 C C . ILE A 1 86 ? 1.514 0.983 2.897 1.00 94.88 86 ILE A C 1
ATOM 651 O O . ILE A 1 86 ? 2.195 1.578 3.738 1.00 94.88 86 ILE A O 1
ATOM 655 N N . HIS A 1 87 ? 0.193 1.102 2.835 1.00 94.81 87 HIS A N 1
ATOM 656 C CA . HIS A 1 87 ? -0.625 1.872 3.764 1.00 94.81 87 HIS A CA 1
ATOM 657 C C . HIS A 1 87 ? -1.587 0.959 4.523 1.00 94.81 87 HIS A C 1
ATOM 659 O O . HIS A 1 87 ? -2.012 -0.076 4.008 1.00 94.81 87 HIS A O 1
ATOM 665 N N . LYS A 1 88 ? -1.947 1.366 5.741 1.00 95.56 88 LYS A N 1
ATOM 666 C CA . LYS A 1 88 ? -2.943 0.706 6.591 1.00 95.56 88 LYS A CA 1
ATOM 667 C C . LYS A 1 88 ? -4.100 1.668 6.858 1.00 95.56 88 LYS A C 1
ATOM 669 O O . LYS A 1 88 ? -3.857 2.819 7.221 1.00 95.56 88 LYS A O 1
ATOM 674 N N . LEU A 1 89 ? -5.334 1.200 6.695 1.00 95.81 89 LEU A N 1
ATOM 675 C CA . LEU A 1 89 ? -6.532 1.953 7.057 1.00 95.81 89 LEU A CA 1
ATOM 676 C C . LEU A 1 89 ? -6.734 1.908 8.575 1.00 95.81 89 LEU A C 1
ATOM 678 O O . LEU A 1 89 ? -6.811 0.828 9.164 1.00 95.81 89 LEU A O 1
ATOM 682 N N . ASP A 1 90 ? -6.868 3.076 9.194 1.00 93.81 90 ASP A N 1
ATOM 683 C CA . ASP A 1 90 ? -7.402 3.201 10.548 1.00 93.81 90 ASP A CA 1
ATOM 684 C C . ASP A 1 90 ? -8.931 3.294 10.470 1.00 93.81 90 ASP A C 1
ATOM 686 O O . ASP A 1 90 ? -9.481 4.233 9.901 1.00 93.81 90 ASP A O 1
ATOM 690 N N . TRP A 1 91 ? -9.629 2.312 11.039 1.00 91.06 91 TRP A N 1
ATOM 691 C CA . TRP A 1 91 ? -11.092 2.264 11.035 1.00 91.06 91 TRP A CA 1
ATOM 692 C C . TRP A 1 91 ? -11.755 3.359 11.877 1.00 91.06 91 TRP A C 1
ATOM 694 O O . TRP A 1 91 ? -12.887 3.739 11.575 1.00 91.06 91 TRP A O 1
ATOM 704 N N . ASN A 1 92 ? -11.084 3.861 12.918 1.00 92.25 92 ASN A N 1
ATOM 705 C CA . ASN A 1 92 ? -11.649 4.860 13.826 1.00 92.25 92 ASN A CA 1
ATOM 706 C C . ASN A 1 92 ? -11.662 6.245 13.183 1.00 92.25 92 ASN A C 1
ATOM 708 O O . ASN A 1 92 ? -12.626 6.992 13.328 1.00 92.25 92 ASN A O 1
ATOM 712 N N . THR A 1 93 ? -10.583 6.584 12.480 1.00 93.25 93 THR A N 1
ATOM 713 C CA . THR A 1 93 ? -10.417 7.883 11.817 1.00 93.25 93 THR A CA 1
ATOM 714 C C . THR A 1 93 ? -10.732 7.831 10.327 1.00 93.25 93 THR A C 1
ATOM 716 O O . THR A 1 93 ? -10.854 8.885 9.710 1.00 93.25 93 THR A O 1
ATOM 719 N N . GLN A 1 94 ? -10.875 6.633 9.754 1.00 93.88 94 GLN A N 1
ATOM 720 C CA . GLN A 1 94 ? -11.094 6.385 8.324 1.00 93.88 94 GLN A CA 1
ATOM 721 C C . GLN A 1 94 ? -9.958 6.908 7.434 1.00 93.88 94 GLN A C 1
ATOM 723 O O . GLN A 1 94 ? -10.168 7.218 6.266 1.00 93.88 94 GLN A O 1
ATOM 728 N N . THR A 1 95 ? -8.743 6.986 7.986 1.00 93.38 95 THR A N 1
ATOM 729 C CA . THR A 1 95 ? -7.556 7.515 7.299 1.00 93.38 95 THR A CA 1
ATOM 730 C C . THR A 1 95 ? -6.564 6.434 6.903 1.00 93.38 95 THR A C 1
ATOM 732 O O . THR A 1 95 ? -6.326 5.494 7.668 1.00 93.38 95 THR A O 1
ATOM 735 N N . TRP A 1 96 ? -5.881 6.625 5.778 1.00 93.12 96 TRP A N 1
ATOM 736 C CA . TRP A 1 96 ? -4.794 5.766 5.316 1.00 93.12 96 TRP A CA 1
ATOM 737 C C . TRP A 1 96 ? -3.431 6.232 5.825 1.00 93.12 96 TRP A C 1
ATOM 739 O O . TRP A 1 96 ? -2.878 7.237 5.381 1.00 93.12 96 TRP A O 1
ATOM 749 N N . SER A 1 97 ? -2.832 5.442 6.712 1.00 92.12 97 SER A N 1
ATOM 750 C CA . SER A 1 97 ? -1.512 5.727 7.277 1.00 92.12 97 SER A CA 1
ATOM 751 C C . SER A 1 97 ? -0.412 5.016 6.496 1.00 92.12 97 SER A C 1
ATOM 753 O O . SER A 1 97 ? -0.461 3.799 6.319 1.00 92.12 97 SER A O 1
ATOM 755 N N .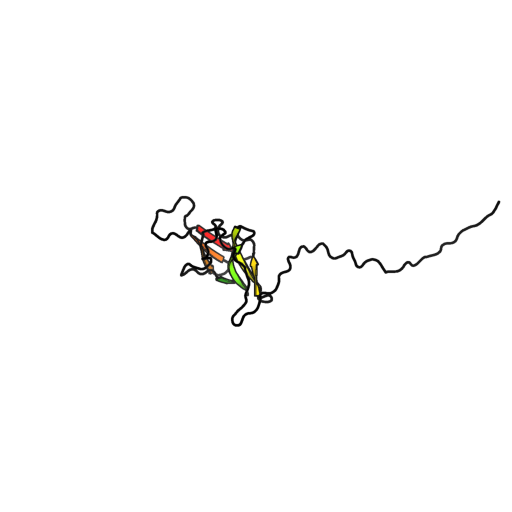 ASN A 1 98 ? 0.601 5.765 6.051 1.00 92.12 98 ASN A N 1
ATOM 756 C CA . ASN A 1 98 ? 1.788 5.191 5.419 1.00 92.12 98 ASN A CA 1
ATOM 757 C C . ASN A 1 98 ? 2.596 4.383 6.445 1.00 92.12 98 ASN A C 1
ATOM 759 O O . ASN A 1 98 ? 2.900 4.886 7.525 1.00 92.12 98 ASN A O 1
ATOM 763 N N . THR A 1 99 ? 2.986 3.160 6.096 1.00 93.69 99 THR A N 1
ATOM 764 C CA . THR A 1 99 ? 3.850 2.322 6.945 1.00 93.69 99 THR A CA 1
ATOM 765 C C . THR A 1 99 ? 5.342 2.536 6.704 1.00 93.69 99 THR A C 1
ATOM 767 O O . THR A 1 99 ? 6.166 2.058 7.478 1.00 93.69 99 THR A O 1
ATOM 770 N N . GLY A 1 100 ? 5.705 3.233 5.624 1.00 92.06 100 GLY A N 1
ATOM 771 C CA . GLY A 1 100 ? 7.088 3.430 5.193 1.00 92.06 100 GLY A CA 1
ATOM 772 C C . GLY A 1 100 ? 7.688 2.236 4.445 1.00 92.06 100 GLY A C 1
ATOM 773 O O . GLY A 1 100 ? 8.816 2.333 3.968 1.00 92.06 100 GLY A O 1
ATOM 774 N N . VAL A 1 101 ? 6.955 1.126 4.301 1.00 93.19 101 VAL A N 1
ATOM 775 C CA . VAL A 1 101 ? 7.416 -0.029 3.522 1.00 93.19 101 VAL A CA 1
ATOM 776 C C . VAL A 1 101 ? 7.242 0.271 2.036 1.00 93.19 101 VAL A C 1
ATOM 778 O O . VAL A 1 101 ? 6.118 0.312 1.531 1.00 93.19 101 VAL A O 1
ATOM 781 N N . ALA A 1 102 ? 8.360 0.504 1.349 1.00 87.56 102 ALA A N 1
ATOM 782 C CA . ALA A 1 102 ? 8.395 0.689 -0.096 1.00 87.56 102 ALA A CA 1
ATOM 783 C C . ALA A 1 102 ? 8.149 -0.633 -0.834 1.00 87.56 102 ALA A C 1
ATOM 785 O O . ALA A 1 102 ? 8.575 -1.704 -0.387 1.00 87.56 102 ALA A O 1
ATOM 786 N N . ILE A 1 103 ? 7.457 -0.522 -1.965 1.00 90.31 103 ILE A N 1
ATOM 787 C CA . ILE A 1 103 ? 7.163 -1.641 -2.862 1.00 90.31 103 ILE A CA 1
ATOM 788 C C . ILE A 1 103 ? 8.048 -1.554 -4.093 1.00 90.31 103 ILE A C 1
ATOM 790 O O . ILE A 1 103 ? 8.731 -2.511 -4.413 1.00 90.31 103 ILE A O 1
ATOM 794 N N . ASP A 1 104 ? 8.046 -0.400 -4.753 1.00 88.81 104 ASP A N 1
ATOM 795 C CA . ASP A 1 104 ? 8.779 -0.168 -5.989 1.00 88.81 104 ASP A CA 1
ATOM 796 C C . ASP A 1 104 ? 9.133 1.322 -6.063 1.00 88.81 104 ASP A C 1
ATOM 798 O O . ASP A 1 104 ? 8.279 2.193 -5.855 1.00 88.81 104 ASP A O 1
ATOM 802 N N . ASP A 1 105 ? 10.409 1.629 -6.284 1.00 86.50 105 ASP A N 1
ATOM 803 C CA . ASP A 1 105 ? 10.915 3.002 -6.345 1.00 86.50 105 ASP A CA 1
ATOM 804 C C . ASP A 1 105 ? 10.690 3.656 -7.719 1.00 86.50 105 ASP A C 1
ATOM 806 O O . ASP A 1 105 ? 10.811 4.879 -7.875 1.00 86.50 105 ASP A O 1
ATOM 810 N N . ARG A 1 106 ? 10.275 2.869 -8.717 1.00 87.81 106 ARG A N 1
ATOM 811 C CA . ARG A 1 106 ? 9.923 3.350 -10.047 1.00 87.81 106 ARG A CA 1
ATOM 812 C C . ARG A 1 106 ? 8.557 4.006 -9.961 1.00 87.81 106 ARG A C 1
ATOM 814 O O . ARG A 1 106 ? 7.528 3.359 -9.797 1.00 87.81 106 ARG A O 1
ATOM 821 N N . LYS A 1 107 ? 8.532 5.326 -10.127 1.00 83.31 107 LYS A N 1
ATOM 822 C CA . LYS A 1 107 ? 7.318 6.147 -9.971 1.00 83.31 107 LYS A CA 1
ATOM 823 C C . LYS A 1 107 ? 6.162 5.745 -10.887 1.00 83.31 107 LYS A C 1
ATOM 825 O O . LYS A 1 107 ? 5.005 5.912 -10.521 1.00 83.31 107 LYS A O 1
ATOM 830 N N . GLY A 1 108 ? 6.491 5.237 -12.074 1.00 81.12 108 GLY A N 1
ATOM 831 C CA . GLY A 1 108 ? 5.528 4.754 -13.063 1.00 81.12 108 GLY A CA 1
ATOM 832 C C . GLY A 1 108 ? 5.157 3.279 -12.909 1.00 81.12 108 GLY A C 1
ATOM 833 O O . GLY A 1 108 ? 4.499 2.747 -13.800 1.00 81.12 108 GLY A O 1
ATOM 834 N N . SER A 1 109 ? 5.609 2.613 -11.841 1.00 86.75 109 SER A N 1
ATOM 835 C CA . SER A 1 109 ? 5.227 1.231 -11.581 1.00 86.75 109 SER A CA 1
ATOM 836 C C . SER A 1 109 ? 3.772 1.125 -11.134 1.00 86.75 109 SER A C 1
ATOM 838 O O . SER A 1 109 ? 3.178 2.056 -10.586 1.00 86.75 109 SER A O 1
ATOM 840 N N . LEU A 1 110 ? 3.204 -0.042 -11.386 1.00 87.50 110 LEU A N 1
ATOM 841 C CA . LEU A 1 110 ? 1.904 -0.487 -10.921 1.00 87.50 110 LEU A CA 1
ATOM 842 C C . LEU A 1 110 ? 2.086 -1.826 -10.223 1.00 87.50 110 LEU A C 1
ATOM 844 O O . LEU A 1 110 ? 3.088 -2.503 -10.446 1.00 87.50 110 LEU A O 1
ATOM 848 N N . ALA A 1 111 ? 1.138 -2.187 -9.362 1.00 90.31 111 ALA A N 1
ATOM 849 C CA . ALA A 1 111 ? 1.277 -3.342 -8.491 1.00 90.31 111 ALA A CA 1
ATOM 850 C C . ALA A 1 111 ? -0.013 -4.155 -8.357 1.00 90.31 111 ALA A C 1
ATOM 852 O O . ALA A 1 111 ? -1.114 -3.593 -8.331 1.00 90.31 111 ALA A O 1
ATOM 853 N N . ASP A 1 112 ? 0.168 -5.463 -8.190 1.00 92.62 112 ASP A N 1
ATOM 854 C CA . ASP A 1 112 ? -0.850 -6.434 -7.803 1.00 92.62 112 ASP A CA 1
ATOM 855 C C . ASP A 1 112 ? -0.414 -7.152 -6.518 1.00 92.62 112 ASP A C 1
ATOM 857 O O . ASP A 1 112 ? 0.733 -7.593 -6.394 1.00 92.62 112 ASP A O 1
ATOM 861 N N . ALA A 1 113 ? -1.317 -7.223 -5.546 1.00 94.81 113 ALA A N 1
ATOM 862 C CA . ALA A 1 113 ? -1.062 -7.694 -4.197 1.00 94.81 113 ALA A CA 1
ATOM 863 C C . ALA A 1 113 ? -1.878 -8.951 -3.882 1.00 94.81 113 ALA A C 1
ATOM 865 O O . ALA A 1 113 ? -3.099 -8.986 -4.032 1.00 94.81 113 ALA A O 1
ATOM 866 N N . LEU A 1 114 ? -1.192 -9.958 -3.343 1.00 95.50 114 LEU A N 1
ATOM 867 C CA . LEU A 1 114 ? -1.775 -11.195 -2.841 1.00 95.50 114 LEU A CA 1
ATOM 868 C C . LEU A 1 114 ? -1.334 -11.419 -1.393 1.00 95.50 114 LEU A C 1
ATOM 870 O O . LEU A 1 114 ? -0.165 -11.699 -1.122 1.00 95.50 114 LEU A O 1
ATOM 874 N N . ALA A 1 115 ? -2.281 -11.326 -0.462 1.00 96.06 115 ALA A N 1
ATOM 875 C CA . ALA A 1 115 ? -2.080 -11.765 0.914 1.00 96.06 115 ALA A CA 1
ATOM 876 C C . ALA A 1 115 ? -2.412 -13.259 1.041 1.00 96.06 115 ALA A C 1
ATOM 878 O O . ALA A 1 115 ? -3.466 -13.700 0.586 1.00 96.06 115 ALA A O 1
ATOM 879 N N . ASP A 1 116 ? -1.520 -14.022 1.671 1.00 95.50 116 ASP A N 1
ATOM 880 C CA . ASP A 1 116 ? -1.687 -15.455 1.921 1.00 95.50 116 ASP A CA 1
ATOM 881 C C . ASP A 1 116 ? -1.089 -15.833 3.284 1.00 95.50 116 ASP A C 1
ATOM 883 O O . ASP A 1 116 ? 0.129 -15.796 3.498 1.00 95.50 116 ASP A O 1
ATOM 887 N N . GLY A 1 117 ? -1.965 -16.158 4.238 1.00 94.69 117 GLY A N 1
ATOM 888 C CA . GLY A 1 117 ? -1.589 -16.386 5.630 1.00 94.69 117 GLY A CA 1
ATOM 889 C C . GLY A 1 117 ? -0.775 -15.217 6.192 1.00 94.69 117 GLY A C 1
ATOM 890 O O . GLY A 1 117 ? -1.206 -14.071 6.146 1.00 94.69 117 GLY A O 1
ATOM 891 N N . ASN A 1 118 ? 0.429 -15.513 6.690 1.00 95.69 118 ASN A N 1
ATOM 892 C CA . ASN A 1 118 ? 1.341 -14.518 7.266 1.00 95.69 118 ASN A CA 1
ATOM 893 C C . ASN A 1 118 ? 2.314 -13.908 6.232 1.00 95.69 118 ASN A C 1
ATOM 895 O O . ASN A 1 118 ? 3.380 -13.395 6.598 1.00 95.69 118 ASN A O 1
ATOM 899 N N . LYS A 1 119 ? 2.011 -14.039 4.935 1.00 96.56 119 LYS A N 1
ATOM 900 C CA . LYS A 1 119 ? 2.821 -13.539 3.820 1.00 96.56 119 LYS A CA 1
ATOM 901 C C . LYS A 1 119 ? 2.018 -12.577 2.958 1.00 96.56 119 LYS A C 1
ATOM 903 O O . LYS A 1 119 ? 0.810 -12.711 2.794 1.00 96.56 119 LYS A O 1
ATOM 908 N N . LEU A 1 120 ? 2.737 -11.630 2.372 1.00 97.06 120 LEU A N 1
ATOM 909 C CA . LEU A 1 120 ? 2.228 -10.733 1.345 1.00 97.06 120 LEU A CA 1
ATOM 910 C C . LEU A 1 120 ? 3.162 -10.815 0.145 1.00 97.06 120 LEU A C 1
ATOM 912 O O . LEU A 1 120 ? 4.370 -10.621 0.288 1.00 97.06 120 LEU A O 1
ATOM 916 N N . TYR A 1 121 ? 2.597 -11.098 -1.017 1.00 97.00 121 TYR A N 1
ATOM 917 C CA . TYR A 1 121 ? 3.283 -11.075 -2.297 1.00 97.00 121 TYR A CA 1
ATOM 918 C C . TYR A 1 121 ? 2.827 -9.843 -3.060 1.00 97.00 121 TYR A C 1
ATOM 920 O O . TYR A 1 121 ? 1.627 -9.586 -3.148 1.00 97.00 121 TYR A O 1
ATOM 928 N N . ILE A 1 122 ? 3.775 -9.088 -3.602 1.00 95.94 122 ILE A N 1
ATOM 929 C CA . ILE A 1 122 ? 3.473 -7.972 -4.492 1.00 95.94 122 ILE A CA 1
ATOM 930 C C . ILE A 1 122 ? 4.267 -8.156 -5.771 1.00 95.94 122 ILE A C 1
ATOM 932 O O . ILE A 1 122 ? 5.492 -8.257 -5.727 1.00 95.94 122 ILE A O 1
ATOM 936 N N . VAL A 1 123 ? 3.568 -8.203 -6.899 1.00 94.50 123 VAL A N 1
ATOM 937 C CA . VAL A 1 123 ? 4.185 -8.097 -8.220 1.00 94.50 123 VAL A CA 1
ATOM 938 C C . VAL A 1 123 ? 4.053 -6.657 -8.670 1.00 94.50 123 VAL A C 1
ATOM 940 O O . VAL A 1 123 ? 2.959 -6.101 -8.591 1.00 94.50 123 VAL A O 1
ATOM 943 N N . SER A 1 124 ? 5.140 -6.066 -9.154 1.00 91.44 124 SER A N 1
ATOM 944 C CA . SER A 1 124 ? 5.109 -4.757 -9.791 1.00 91.44 124 SER A CA 1
ATOM 945 C C . SER A 1 124 ? 5.603 -4.807 -11.229 1.00 91.44 124 SER A C 1
ATOM 947 O O . SER A 1 124 ? 6.395 -5.670 -11.615 1.00 91.44 124 SER A O 1
ATOM 949 N N . HIS A 1 125 ? 5.121 -3.877 -12.045 1.00 88.88 125 HIS A N 1
ATOM 950 C CA . HIS A 1 125 ? 5.553 -3.709 -13.429 1.00 88.88 125 HIS A CA 1
ATOM 951 C C . HIS A 1 125 ? 5.496 -2.244 -13.841 1.00 88.88 125 HIS A C 1
ATOM 953 O O . HIS A 1 125 ? 4.780 -1.449 -13.239 1.00 88.88 125 HIS A O 1
ATOM 959 N N . VAL A 1 126 ? 6.244 -1.893 -14.884 1.00 87.00 126 VAL A N 1
ATOM 960 C CA . VAL A 1 126 ? 6.116 -0.599 -15.555 1.00 87.00 126 VAL A CA 1
ATOM 961 C C . VAL A 1 126 ? 5.255 -0.800 -16.791 1.00 87.00 126 VAL A C 1
ATOM 963 O O . VAL A 1 126 ? 5.575 -1.618 -17.656 1.00 87.00 126 VAL A O 1
ATOM 966 N N . TRP A 1 127 ? 4.160 -0.048 -16.870 1.00 81.19 127 TRP A N 1
ATOM 967 C CA . TRP A 1 127 ? 3.189 -0.210 -17.941 1.00 81.19 127 TRP A CA 1
ATOM 968 C C . TRP A 1 127 ? 3.782 0.115 -19.319 1.00 81.19 127 TRP A C 1
ATOM 970 O O . TRP A 1 127 ? 4.453 1.132 -19.509 1.00 81.19 127 TRP A O 1
ATOM 980 N N . THR A 1 128 ? 3.468 -0.730 -20.303 1.00 77.81 128 THR A N 1
ATOM 981 C CA . THR A 1 128 ? 3.725 -0.487 -21.726 1.00 77.81 128 THR A CA 1
ATOM 982 C C . THR A 1 128 ? 2.491 -0.860 -22.541 1.00 77.81 128 THR A C 1
ATOM 984 O O . THR A 1 128 ? 1.926 -1.938 -22.376 1.00 77.81 128 THR A O 1
ATOM 987 N N . ALA A 1 129 ? 2.081 0.021 -23.456 1.00 72.81 129 ALA A N 1
ATOM 988 C CA . ALA A 1 129 ? 0.893 -0.175 -24.291 1.00 72.81 129 ALA A CA 1
ATOM 989 C C . ALA A 1 129 ? 1.051 -1.291 -25.337 1.00 72.81 129 ALA A C 1
ATOM 991 O O . ALA A 1 129 ? 0.078 -1.751 -25.931 1.00 72.81 129 ALA A O 1
ATOM 992 N N . THR A 1 130 ? 2.285 -1.676 -25.647 1.00 74.50 130 THR A N 1
ATOM 993 C CA . THR A 1 130 ? 2.597 -2.624 -26.717 1.00 74.50 130 THR A CA 1
ATOM 994 C C . THR A 1 130 ? 3.638 -3.604 -26.208 1.00 74.50 130 THR A C 1
ATOM 996 O O . THR A 1 130 ? 4.503 -3.227 -25.415 1.00 74.50 130 THR A O 1
ATOM 999 N N . GLY A 1 131 ? 3.554 -4.859 -26.661 1.00 72.50 131 GLY A N 1
ATOM 1000 C CA . GLY A 1 131 ? 4.576 -5.867 -26.397 1.00 72.50 131 GLY A CA 1
ATOM 1001 C C . GLY A 1 131 ? 5.928 -5.363 -26.890 1.00 72.50 131 GLY A C 1
ATOM 1002 O O . GLY A 1 131 ? 6.208 -5.378 -28.085 1.00 72.50 131 GLY A O 1
ATOM 1003 N N . ALA A 1 132 ? 6.733 -4.868 -25.961 1.00 73.69 132 ALA A N 1
ATOM 1004 C CA . ALA A 1 132 ? 8.055 -4.328 -26.199 1.00 73.69 132 ALA A CA 1
ATOM 1005 C C . ALA A 1 132 ? 9.065 -5.173 -25.430 1.00 73.69 132 ALA A C 1
ATOM 1007 O O . ALA A 1 132 ? 8.750 -5.759 -24.391 1.00 73.69 132 ALA A O 1
ATOM 1008 N N . THR A 1 133 ? 10.298 -5.225 -25.924 1.00 81.38 133 THR A N 1
ATOM 1009 C CA . THR A 1 133 ? 11.401 -5.755 -25.127 1.00 81.38 133 THR A CA 1
ATOM 1010 C C . THR A 1 133 ? 11.549 -4.912 -23.872 1.00 81.38 133 THR A C 1
ATOM 1012 O O . THR A 1 133 ? 11.628 -3.686 -23.951 1.00 81.38 133 THR A O 1
ATOM 1015 N N . THR A 1 134 ? 11.611 -5.572 -22.724 1.00 84.12 134 THR A N 1
ATOM 1016 C CA . THR A 1 134 ? 11.835 -4.920 -21.441 1.00 84.12 134 THR A CA 1
ATOM 1017 C C . THR A 1 134 ? 13.141 -4.126 -21.469 1.00 84.12 134 THR A C 1
ATOM 1019 O O . THR A 1 134 ? 14.216 -4.690 -21.675 1.00 84.12 134 THR A O 1
ATOM 1022 N N . THR A 1 135 ? 13.060 -2.815 -21.241 1.00 85.50 135 THR A N 1
ATOM 1023 C CA . THR A 1 135 ? 14.244 -1.980 -21.006 1.00 85.50 135 THR A CA 1
ATOM 1024 C C . THR A 1 135 ? 14.960 -2.462 -19.744 1.00 85.50 135 THR A C 1
ATOM 1026 O O . THR A 1 135 ? 14.312 -2.829 -18.763 1.00 85.50 135 THR A O 1
ATOM 1029 N N . ALA A 1 136 ? 16.295 -2.456 -19.737 1.00 87.50 136 ALA A N 1
ATOM 1030 C CA . ALA A 1 136 ? 17.066 -2.822 -18.550 1.00 87.50 136 ALA A CA 1
ATOM 1031 C C . ALA A 1 136 ? 16.589 -2.025 -17.315 1.00 87.50 136 ALA A C 1
ATOM 1033 O O . ALA A 1 136 ? 16.467 -0.803 -17.371 1.00 87.50 136 ALA A O 1
ATOM 1034 N N . GLY A 1 137 ? 16.277 -2.725 -16.219 1.00 85.94 137 GLY A N 1
ATOM 1035 C CA . GLY A 1 137 ? 15.731 -2.126 -14.991 1.00 85.94 137 GLY A CA 1
ATOM 1036 C C . GLY A 1 137 ? 14.225 -1.821 -15.010 1.00 85.94 137 GLY A C 1
ATOM 1037 O O . GLY A 1 137 ? 13.709 -1.250 -14.056 1.00 85.94 137 GLY A O 1
ATOM 1038 N N . GLN A 1 138 ? 13.498 -2.177 -16.072 1.00 87.94 138 GLN A N 1
ATOM 1039 C CA . GLN A 1 138 ? 12.040 -1.987 -16.189 1.00 87.94 138 GLN A CA 1
ATOM 1040 C C . GLN A 1 138 ? 11.279 -3.323 -16.234 1.00 87.94 138 GLN A C 1
ATOM 1042 O O . GLN A 1 138 ? 10.145 -3.389 -16.701 1.00 87.94 138 GLN A O 1
ATOM 1047 N N . GLY A 1 139 ? 11.921 -4.409 -15.794 1.00 89.38 139 GLY A N 1
ATOM 1048 C CA . GLY A 1 139 ? 11.287 -5.724 -15.702 1.00 89.38 139 GLY A CA 1
ATOM 1049 C C . GLY A 1 139 ? 10.244 -5.794 -14.601 1.00 89.38 139 GLY A C 1
ATOM 1050 O O . GLY A 1 139 ? 10.257 -4.987 -13.672 1.00 89.38 139 GLY A O 1
ATOM 1051 N N . GLY A 1 140 ? 9.350 -6.775 -14.708 1.00 91.00 140 GLY A N 1
ATOM 1052 C CA . GLY A 1 140 ? 8.469 -7.115 -13.600 1.00 91.00 140 GLY A CA 1
ATOM 1053 C C . GLY A 1 140 ? 9.292 -7.545 -12.386 1.00 91.00 140 GLY A C 1
ATOM 1054 O O . GLY A 1 140 ? 10.282 -8.266 -12.528 1.00 91.00 140 GLY A O 1
ATOM 1055 N N . GLU A 1 141 ? 8.890 -7.095 -11.207 1.00 93.12 141 GLU A N 1
ATOM 1056 C CA . GLU A 1 141 ? 9.555 -7.402 -9.942 1.00 93.12 141 GLU A CA 1
ATOM 1057 C C . GLU A 1 141 ? 8.572 -8.115 -9.013 1.00 93.12 141 GLU A C 1
ATOM 1059 O O . GLU A 1 141 ? 7.369 -7.867 -9.057 1.00 93.12 141 GLU A O 1
ATOM 1064 N N . LEU A 1 142 ? 9.077 -9.040 -8.195 1.00 95.12 142 LEU A N 1
ATOM 1065 C CA . LEU A 1 142 ? 8.291 -9.775 -7.206 1.00 95.12 142 LEU A CA 1
ATOM 1066 C C . LEU A 1 142 ? 8.894 -9.554 -5.824 1.00 95.12 142 LEU A C 1
ATOM 1068 O O . LEU A 1 142 ? 10.047 -9.902 -5.563 1.00 95.12 142 LEU A O 1
ATOM 1072 N N . TYR A 1 143 ? 8.058 -9.061 -4.925 1.00 95.12 143 TYR A N 1
ATOM 1073 C CA . TYR A 1 143 ? 8.375 -8.800 -3.537 1.00 95.12 143 TYR A CA 1
ATOM 1074 C C . TYR A 1 143 ? 7.607 -9.759 -2.639 1.00 95.12 143 TYR A C 1
ATOM 1076 O O . TYR A 1 143 ? 6.446 -10.086 -2.893 1.00 95.12 143 TYR A O 1
ATOM 1084 N N . ARG A 1 144 ? 8.253 -10.204 -1.558 1.00 95.88 144 ARG A N 1
ATOM 1085 C CA . ARG A 1 144 ? 7.618 -11.011 -0.515 1.00 95.88 144 ARG A CA 1
ATOM 1086 C C . ARG A 1 144 ? 7.887 -10.400 0.849 1.00 95.88 144 ARG A C 1
ATOM 1088 O O . ARG A 1 144 ? 9.033 -10.346 1.291 1.00 95.88 144 ARG A O 1
ATOM 1095 N N . TYR A 1 145 ? 6.817 -10.054 1.544 1.00 95.19 145 TYR A N 1
ATOM 1096 C CA . TYR A 1 145 ? 6.835 -9.540 2.906 1.00 95.19 145 TYR A CA 1
ATOM 1097 C C . TYR A 1 145 ? 6.277 -10.580 3.879 1.00 95.19 145 TYR A C 1
ATOM 1099 O O . TYR A 1 145 ? 5.653 -11.572 3.491 1.00 95.19 145 TYR A O 1
ATOM 1107 N N . SER A 1 146 ? 6.546 -10.373 5.164 1.00 94.12 146 SER A N 1
ATOM 1108 C CA . SER A 1 146 ? 5.971 -11.157 6.258 1.00 94.12 146 SER A CA 1
ATOM 1109 C C . SER A 1 146 ? 5.376 -10.206 7.279 1.00 94.12 146 SER A C 1
ATOM 1111 O O . SER A 1 146 ? 5.980 -9.170 7.555 1.00 94.12 146 SER A O 1
ATOM 1113 N N . TYR A 1 147 ? 4.228 -10.569 7.834 1.00 90.25 147 TYR A N 1
ATOM 1114 C CA . TYR A 1 147 ? 3.688 -9.884 9.002 1.00 90.25 147 TYR A CA 1
ATOM 1115 C C . TYR A 1 147 ? 4.423 -10.367 10.260 1.00 90.25 147 TYR A C 1
ATOM 1117 O O . TYR A 1 147 ? 4.855 -11.525 10.319 1.00 90.25 147 TYR A O 1
ATOM 1125 N N . SER A 1 148 ? 4.619 -9.462 11.216 1.00 82.25 148 SER A N 1
ATOM 1126 C CA . SER A 1 148 ? 5.290 -9.722 12.497 1.00 82.25 148 SER A CA 1
ATOM 1127 C C . SER A 1 148 ? 4.280 -9.884 13.617 1.00 82.25 148 SER A C 1
ATOM 1129 O O . SER A 1 148 ? 3.263 -9.158 13.569 1.00 82.25 148 SER A O 1
#

Sequence (148 aa):
MRVLALRKTKQTIGLIGLLLAGWLLTGGTAVFAATPLDAGFFDFTYPSGTGGNGSTTAEKPESKLWYHDGSWWGVMWSTSANSYTIHKLDWNTQTWSNTGVAIDDRKGSLADALADGNKLYIVSHVWTATGATTTAGQGGELYRYSYS

Secondary structure (DSSP, 8-state):
--------------S-S-SSSS-S-------PPPEE-SSSEE---PPTTSSS-S-TT-STT---EEEETTEEEEEEEETTTTEEEEEEEETTTTEEEEEEEEEES-TTEEEEEEEETTEEEEEEEE--SS--PPPTT-S-EEEEEE--

pLDDT: mean 76.79, std 20.57, range [26.59, 97.06]

Foldseek 3Di:
DDDDDDDDDDDPDDDDDPDPPPPDPPPDDPDAFFDDDPPAGDEDDDDPPLQQPPCQPPDPDAAFWDDDDNWIKGFDQDPVLSATAIWIADPVRRYTHGPPHGDDSRSQKHWHWDDDVQKIKIKIARDDPDPDPQDVPRDIDIDMDGDD

Radius of gyration: 27.45 Å; chains: 1; bounding box: 51×67×95 Å